Protein AF-A0A627Z1J8-F1 (afdb_monomer_lite)

Radius of gyration: 17.78 Å; chains: 1; bounding box: 37×29×52 Å

Organism: Salmonella enterica (NCBI:txid28901)

Secondary structure (DSSP, 8-state):
--HHHHHHHHHHHHHHHHHHHHHTT---HHHHHHHHHHHHHHHHHHS------------

InterPro domains:
  IPR003458 Bacteriophage T4, Gp38, tail fibre assembly [PF02413] (5-52)

Sequence (59 aa):
PDTANKLFEEVENVITPLARVVKLGIATDEERSRLEIWEICSVMVNGVDTPQTARKRRL

Structure (mmCIF, N/CA/C/O backbone):
data_AF-A0A627Z1J8-F1
#
_entry.id   AF-A0A627Z1J8-F1
#
loop_
_atom_site.group_PDB
_atom_site.id
_atom_site.type_symbol
_atom_site.label_atom_id
_atom_site.label_alt_id
_atom_site.label_comp_id
_atom_site.label_asym_id
_atom_site.label_entity_id
_atom_site.label_seq_id
_atom_site.pdbx_PDB_ins_code
_atom_site.Cartn_x
_atom_site.Cartn_y
_atom_site.Cartn_z
_atom_site.occupancy
_atom_site.B_iso_or_equiv
_atom_site.auth_seq_id
_atom_site.auth_comp_id
_atom_site.auth_asym_id
_atom_site.auth_atom_id
_atom_site.pdbx_PDB_model_num
ATOM 1 N N . PRO A 1 1 ? 27.075 3.299 -2.992 1.00 58.06 1 PRO A N 1
ATOM 2 C CA . PRO A 1 1 ? 26.055 2.451 -3.660 1.00 58.06 1 PRO A CA 1
ATOM 3 C C . PRO A 1 1 ? 24.858 2.218 -2.727 1.00 58.06 1 PRO A C 1
ATOM 5 O O . PRO A 1 1 ? 24.344 1.116 -2.598 1.00 58.06 1 PRO A O 1
ATOM 8 N N . ASP A 1 2 ? 24.399 3.299 -2.096 1.00 63.47 2 ASP A N 1
ATOM 9 C CA . ASP A 1 2 ? 23.536 3.256 -0.906 1.00 63.47 2 ASP A CA 1
ATOM 10 C C . ASP A 1 2 ? 22.204 3.980 -1.129 1.00 63.47 2 ASP A C 1
ATOM 12 O O . ASP A 1 2 ? 21.335 4.001 -0.266 1.00 63.47 2 ASP A O 1
ATOM 16 N N . THR A 1 3 ? 22.036 4.597 -2.296 1.00 73.00 3 THR A N 1
ATOM 17 C CA . THR A 1 3 ? 20.850 5.373 -2.661 1.00 73.00 3 THR A CA 1
ATOM 18 C C . THR A 1 3 ? 19.653 4.482 -2.962 1.00 73.00 3 THR A C 1
ATOM 20 O O . THR A 1 3 ? 18.554 4.809 -2.540 1.00 73.00 3 THR A O 1
ATOM 23 N N . ALA A 1 4 ? 19.851 3.336 -3.624 1.00 76.44 4 ALA A N 1
ATOM 24 C CA . ALA A 1 4 ? 18.755 2.414 -3.928 1.00 76.44 4 ALA A CA 1
ATOM 25 C C . ALA A 1 4 ? 18.115 1.853 -2.648 1.00 76.44 4 ALA A C 1
ATOM 27 O O . ALA A 1 4 ? 16.904 1.939 -2.486 1.00 76.44 4 ALA A O 1
ATOM 28 N N . ASN A 1 5 ? 18.928 1.369 -1.703 1.00 80.06 5 ASN A N 1
ATOM 29 C CA . ASN A 1 5 ? 18.427 0.826 -0.436 1.00 80.06 5 ASN A CA 1
ATOM 30 C C . ASN A 1 5 ? 17.674 1.879 0.388 1.00 80.06 5 ASN A C 1
ATOM 32 O O . ASN A 1 5 ? 16.639 1.564 0.962 1.00 80.06 5 ASN A O 1
ATOM 36 N N . LYS A 1 6 ? 18.147 3.133 0.391 1.00 85.00 6 LYS A N 1
ATOM 37 C CA . LYS A 1 6 ? 17.455 4.243 1.064 1.00 85.00 6 LYS A CA 1
ATOM 38 C C . LYS A 1 6 ? 16.093 4.557 0.444 1.00 85.00 6 LYS A C 1
ATOM 40 O O . LYS A 1 6 ? 15.147 4.808 1.176 1.00 85.00 6 LYS A O 1
ATOM 45 N N . LEU A 1 7 ? 15.982 4.516 -0.885 1.00 85.56 7 LEU A N 1
ATOM 46 C CA . LEU A 1 7 ? 14.703 4.731 -1.571 1.00 85.56 7 LEU A CA 1
ATOM 47 C C . LEU A 1 7 ? 13.708 3.605 -1.273 1.00 85.56 7 LEU A C 1
ATOM 49 O O . LEU A 1 7 ? 12.537 3.879 -1.034 1.00 85.56 7 LEU A O 1
ATOM 53 N N . PHE A 1 8 ? 14.170 2.351 -1.243 1.00 85.06 8 PHE A N 1
ATOM 54 C CA . PHE A 1 8 ? 13.325 1.228 -0.835 1.00 85.06 8 PHE A CA 1
ATOM 55 C C . PHE A 1 8 ? 12.845 1.378 0.611 1.00 85.06 8 PHE A C 1
ATOM 57 O O . PHE A 1 8 ? 11.658 1.223 0.871 1.00 85.06 8 PHE A O 1
ATOM 64 N N . GLU A 1 9 ? 13.736 1.737 1.535 1.00 90.38 9 GLU A N 1
ATOM 65 C CA . GLU A 1 9 ? 13.382 1.971 2.938 1.00 90.38 9 GLU A CA 1
ATOM 66 C C . GLU A 1 9 ? 12.343 3.094 3.095 1.00 90.38 9 GLU A C 1
ATOM 68 O O . GLU A 1 9 ? 11.369 2.946 3.831 1.00 90.38 9 GLU A O 1
ATOM 73 N N . GLU A 1 10 ? 12.508 4.204 2.375 1.00 88.75 10 GLU A N 1
ATOM 74 C CA . GLU A 1 10 ? 11.561 5.321 2.400 1.00 88.75 10 GLU A CA 1
ATOM 75 C C . GLU A 1 10 ? 10.179 4.917 1.870 1.00 88.75 10 GLU A C 1
ATOM 77 O O . GLU A 1 10 ? 9.160 5.249 2.479 1.00 88.75 10 GLU A O 1
ATOM 82 N N . VAL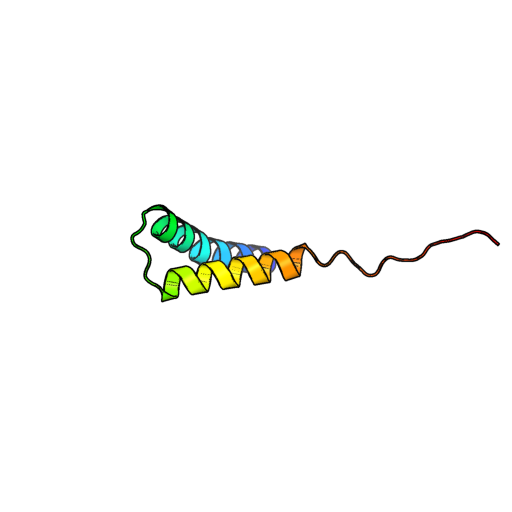 A 1 11 ? 10.134 4.144 0.781 1.00 90.81 11 VAL A N 1
ATOM 83 C CA . VAL A 1 11 ? 8.879 3.610 0.237 1.00 90.81 11 VAL A CA 1
ATOM 84 C C . VAL A 1 11 ? 8.218 2.653 1.233 1.00 90.81 11 VAL A C 1
ATOM 86 O O . VAL A 1 11 ? 7.032 2.808 1.522 1.00 90.81 11 VAL A O 1
ATOM 89 N N . GLU A 1 12 ? 8.964 1.716 1.819 1.00 91.38 12 GLU A N 1
ATOM 90 C CA . GLU A 1 12 ? 8.440 0.766 2.813 1.00 91.38 12 GLU A CA 1
ATOM 91 C C . GLU A 1 12 ? 7.864 1.471 4.048 1.00 91.38 12 GLU A C 1
ATOM 93 O O . GLU A 1 12 ? 6.792 1.098 4.543 1.00 91.38 12 GLU A O 1
ATOM 98 N N . ASN A 1 13 ? 8.520 2.545 4.497 1.00 93.69 13 ASN A N 1
ATOM 99 C CA . ASN A 1 13 ? 8.071 3.369 5.618 1.00 93.69 13 ASN A CA 1
ATOM 100 C C . ASN A 1 13 ? 6.744 4.095 5.343 1.00 93.69 13 ASN A C 1
ATOM 102 O O . ASN A 1 13 ? 6.023 4.415 6.288 1.00 93.69 13 ASN A O 1
ATOM 106 N N . VAL A 1 14 ? 6.393 4.336 4.076 1.00 92.50 14 VAL A N 1
ATOM 107 C CA . VAL A 1 14 ? 5.118 4.954 3.681 1.00 92.50 14 VAL A CA 1
ATOM 108 C C . VAL A 1 14 ? 4.042 3.900 3.402 1.00 92.50 14 VAL A C 1
ATOM 110 O O . VAL A 1 14 ? 2.897 4.062 3.824 1.00 92.50 14 VAL A O 1
ATOM 1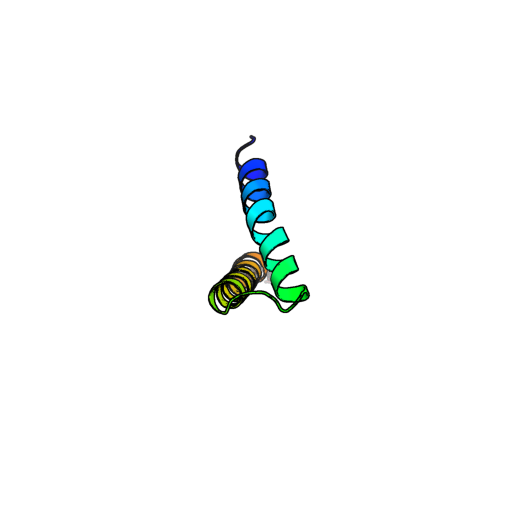13 N N . ILE A 1 15 ? 4.387 2.803 2.728 1.00 94.31 15 ILE A N 1
ATOM 114 C CA . ILE A 1 15 ? 3.414 1.801 2.268 1.00 94.31 15 ILE A CA 1
ATOM 115 C C . ILE A 1 15 ? 2.947 0.876 3.387 1.00 94.31 15 ILE A C 1
ATOM 117 O O . ILE A 1 15 ? 1.746 0.625 3.508 1.00 94.31 15 ILE A O 1
ATOM 121 N N . THR A 1 16 ? 3.853 0.429 4.257 1.00 95.56 16 THR A N 1
ATOM 122 C CA . THR A 1 16 ? 3.510 -0.450 5.384 1.00 95.56 16 THR A CA 1
ATOM 123 C C . THR A 1 16 ? 2.406 0.124 6.291 1.00 95.56 16 THR A C 1
ATOM 125 O O . THR A 1 16 ? 1.429 -0.587 6.567 1.00 95.56 16 THR A O 1
ATOM 128 N N . PRO A 1 17 ? 2.487 1.383 6.773 1.00 96.12 17 PRO A N 1
ATOM 129 C CA . PRO A 1 17 ? 1.422 1.945 7.601 1.00 96.12 17 PRO A CA 1
ATOM 130 C C . PRO A 1 17 ? 0.115 2.155 6.824 1.00 96.12 17 PRO A C 1
ATOM 132 O O . PRO A 1 17 ? -0.947 1.853 7.372 1.00 96.12 17 PRO A O 1
ATOM 135 N N . LEU A 1 18 ? 0.174 2.586 5.556 1.00 95.62 18 LEU A N 1
ATOM 136 C CA . LEU A 1 18 ? -1.013 2.761 4.705 1.00 95.62 18 LEU A CA 1
ATOM 137 C C . LEU A 1 18 ? -1.765 1.438 4.498 1.00 95.62 18 LEU A C 1
ATOM 139 O O . LEU A 1 18 ? -2.974 1.357 4.723 1.00 95.62 18 LEU A O 1
ATOM 143 N N . ALA A 1 19 ? -1.048 0.364 4.169 1.00 95.19 19 ALA A N 1
ATOM 144 C CA . ALA A 1 19 ? -1.632 -0.966 4.026 1.00 95.19 19 ALA A CA 1
ATOM 145 C C . ALA A 1 19 ? -2.285 -1.455 5.331 1.00 95.19 19 ALA A C 1
ATOM 147 O O . ALA A 1 19 ? -3.352 -2.078 5.311 1.00 95.19 19 ALA A O 1
ATOM 148 N N . ARG A 1 20 ? -1.687 -1.138 6.489 1.00 97.31 20 ARG A N 1
ATOM 149 C CA . ARG A 1 20 ? -2.255 -1.486 7.797 1.00 97.31 20 ARG A CA 1
ATOM 150 C C . ARG A 1 20 ? -3.577 -0.764 8.055 1.00 97.31 20 ARG A C 1
ATOM 152 O O . ARG A 1 20 ? -4.527 -1.422 8.478 1.00 97.31 20 ARG A O 1
ATOM 159 N N . VAL A 1 21 ? -3.660 0.546 7.828 1.00 97.19 21 VAL A N 1
ATOM 160 C CA . VAL A 1 21 ? -4.897 1.303 8.102 1.00 97.19 21 VAL A CA 1
ATOM 161 C C . VAL A 1 21 ? -6.032 0.914 7.153 1.00 97.19 21 VAL A C 1
ATOM 163 O O . VAL A 1 21 ? -7.187 0.852 7.580 1.00 97.19 21 VAL A O 1
ATOM 166 N N . VAL A 1 22 ? -5.711 0.544 5.906 1.00 95.56 22 VAL A N 1
ATOM 167 C CA . VAL A 1 22 ? -6.682 -0.025 4.956 1.00 95.56 22 VAL A CA 1
ATOM 168 C C . VAL A 1 22 ? -7.181 -1.383 5.447 1.00 95.56 22 VAL A C 1
ATOM 170 O O . VAL A 1 22 ? -8.389 -1.596 5.529 1.00 95.56 22 VAL A O 1
ATOM 173 N N . LYS A 1 23 ? -6.274 -2.276 5.864 1.00 95.81 23 LYS A N 1
ATOM 174 C CA . LYS A 1 23 ? -6.631 -3.591 6.421 1.00 95.81 23 LYS A CA 1
ATOM 175 C C . LYS A 1 23 ? -7.511 -3.491 7.671 1.00 95.81 23 LYS A C 1
ATOM 177 O O . LYS A 1 23 ? -8.366 -4.345 7.884 1.00 95.81 23 LYS A O 1
ATOM 182 N N . LEU A 1 24 ? -7.291 -2.475 8.502 1.00 97.44 24 LEU A N 1
ATOM 183 C CA . LEU A 1 24 ? -8.082 -2.220 9.709 1.00 97.44 24 LEU A CA 1
ATOM 184 C C . LEU A 1 24 ? -9.431 -1.539 9.421 1.00 97.44 24 LEU A C 1
ATOM 186 O O . LEU A 1 24 ? -10.220 -1.368 10.345 1.00 97.44 24 LEU A O 1
ATOM 190 N N . GLY A 1 25 ? -9.708 -1.151 8.171 1.00 96.62 25 GLY A N 1
ATOM 191 C CA . GLY A 1 25 ? -10.958 -0.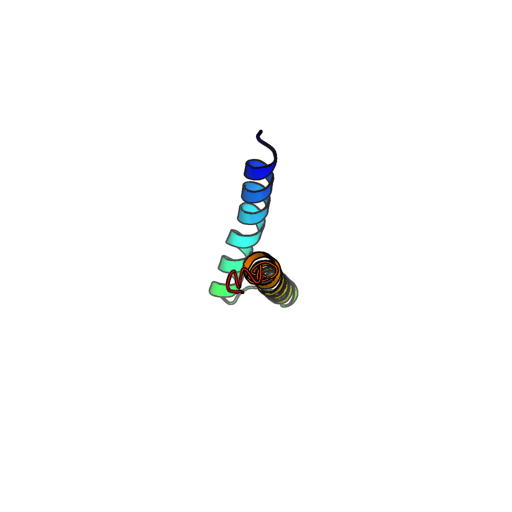490 7.789 1.00 96.62 25 GLY A CA 1
ATOM 192 C C . GLY A 1 25 ? -11.088 0.949 8.296 1.00 96.62 25 GLY A C 1
ATOM 193 O O . GLY A 1 25 ? -12.189 1.488 8.303 1.00 96.62 25 GLY A O 1
ATOM 194 N N . ILE A 1 26 ? -9.982 1.568 8.719 1.00 97.56 26 ILE A N 1
ATOM 195 C CA . ILE A 1 26 ? -9.959 2.927 9.291 1.00 97.56 26 ILE A CA 1
ATOM 196 C C . ILE A 1 26 ? -9.306 3.959 8.369 1.00 97.56 26 ILE A C 1
ATOM 198 O O . ILE A 1 26 ? -9.260 5.135 8.714 1.00 97.56 26 ILE A O 1
ATOM 202 N N . ALA A 1 27 ? -8.795 3.530 7.214 1.00 97.44 27 ALA A N 1
ATOM 203 C CA . ALA A 1 27 ? -8.236 4.431 6.218 1.00 97.44 27 ALA A CA 1
ATOM 204 C C . ALA A 1 27 ? -9.281 5.439 5.718 1.00 97.44 27 ALA A C 1
ATOM 206 O O . ALA A 1 27 ? -10.447 5.096 5.483 1.00 97.44 27 ALA A O 1
ATOM 207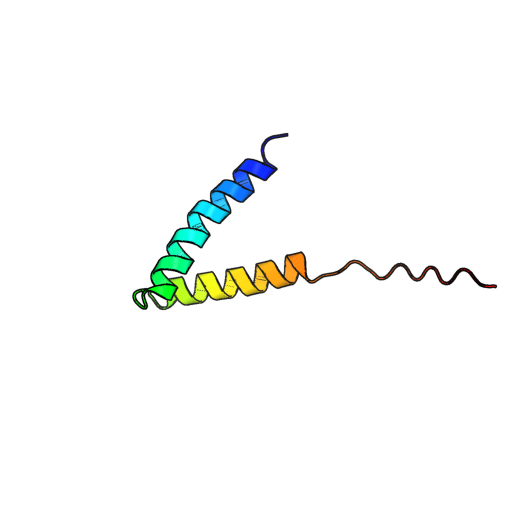 N N . THR A 1 28 ? -8.829 6.665 5.497 1.00 97.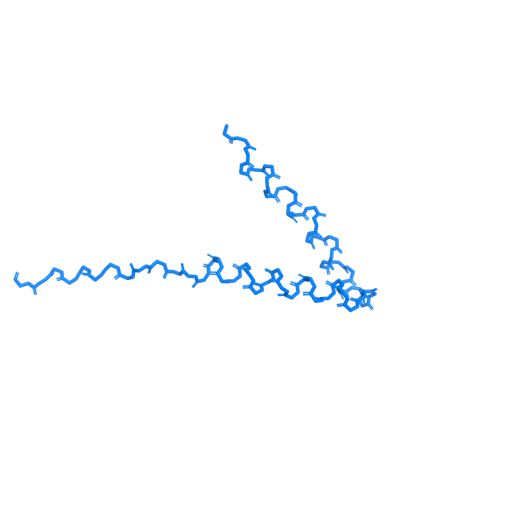69 28 THR A N 1
ATOM 208 C CA . THR A 1 28 ? -9.552 7.690 4.741 1.00 97.69 28 THR A CA 1
ATOM 209 C C . THR A 1 28 ? -9.637 7.324 3.255 1.00 97.69 28 THR A C 1
ATOM 211 O O . THR A 1 28 ? -8.905 6.460 2.763 1.00 97.69 28 THR A O 1
ATOM 214 N N . ASP A 1 29 ? -10.524 7.989 2.511 1.00 97.38 29 ASP A N 1
ATOM 215 C CA . ASP A 1 29 ? -10.618 7.815 1.054 1.00 97.38 29 ASP A CA 1
ATOM 216 C C . ASP A 1 29 ? -9.310 8.167 0.338 1.00 97.38 29 ASP A C 1
ATOM 218 O O . ASP A 1 29 ? -8.913 7.486 -0.606 1.00 97.38 29 ASP A O 1
ATOM 222 N N . GLU A 1 30 ? -8.603 9.184 0.828 1.00 95.56 30 GLU A N 1
ATOM 223 C CA . GLU A 1 30 ? -7.313 9.591 0.280 1.00 95.56 30 GLU A CA 1
ATOM 224 C C . GLU A 1 30 ? -6.243 8.512 0.490 1.00 95.56 30 GLU A C 1
ATOM 226 O O . GLU A 1 30 ? -5.525 8.161 -0.444 1.00 95.56 30 GLU A O 1
ATOM 231 N N . GLU A 1 31 ? -6.150 7.933 1.689 1.00 95.75 31 GLU A N 1
ATOM 232 C CA . GLU A 1 31 ? -5.194 6.856 1.981 1.00 95.75 31 GLU A CA 1
ATOM 233 C C . GLU A 1 31 ? -5.481 5.597 1.158 1.00 95.75 31 GLU A C 1
ATOM 235 O O . GLU A 1 31 ? -4.546 4.962 0.663 1.00 95.75 31 GLU A O 1
ATOM 240 N N . ARG A 1 32 ? -6.764 5.267 0.955 1.00 95.81 32 ARG A N 1
ATOM 241 C CA . ARG A 1 32 ? -7.181 4.189 0.047 1.00 95.81 32 ARG A CA 1
ATOM 242 C C . ARG A 1 32 ? -6.731 4.465 -1.386 1.00 95.81 32 ARG A C 1
ATOM 244 O O . ARG A 1 32 ? -6.076 3.616 -1.986 1.00 95.81 32 ARG A O 1
ATOM 251 N N . SER A 1 33 ? -7.034 5.656 -1.904 1.00 94.88 33 SER A N 1
ATOM 252 C CA . SER A 1 33 ? -6.683 6.053 -3.272 1.00 94.88 33 SER A CA 1
ATOM 253 C C . SER A 1 33 ? -5.167 6.061 -3.493 1.00 94.88 33 SER A C 1
ATOM 255 O O . SER A 1 33 ? -4.680 5.575 -4.511 1.00 94.88 33 SER A O 1
ATOM 257 N N . ARG A 1 34 ? -4.390 6.535 -2.513 1.00 93.81 34 ARG A N 1
ATOM 258 C CA . ARG A 1 34 ? -2.921 6.516 -2.572 1.00 93.81 34 ARG A CA 1
ATOM 259 C C . ARG A 1 34 ? -2.357 5.099 -2.644 1.00 93.81 34 ARG A C 1
ATOM 261 O O . ARG A 1 34 ? -1.417 4.873 -3.404 1.00 93.81 34 ARG A O 1
ATOM 268 N N . LEU A 1 35 ? -2.912 4.159 -1.875 1.00 94.75 35 LEU A N 1
ATOM 269 C CA . LEU A 1 35 ? -2.468 2.764 -1.902 1.00 94.75 35 LEU A CA 1
ATOM 270 C C . LEU A 1 35 ? -2.844 2.072 -3.223 1.00 94.75 35 LEU A C 1
ATOM 272 O O . LEU A 1 35 ? -2.041 1.316 -3.762 1.00 94.75 35 LEU A O 1
ATOM 276 N N . GLU A 1 36 ? -4.017 2.380 -3.780 1.00 93.50 36 GLU A N 1
ATOM 277 C CA . GLU A 1 36 ? -4.439 1.902 -5.103 1.00 93.50 36 GLU A CA 1
ATOM 278 C C . GLU A 1 36 ? -3.511 2.412 -6.216 1.00 93.50 36 GLU A C 1
ATOM 280 O O . GLU A 1 36 ? -3.030 1.627 -7.033 1.00 93.50 36 GLU A O 1
ATOM 285 N N . ILE A 1 37 ? -3.188 3.711 -6.214 1.00 92.12 37 ILE A N 1
ATOM 286 C CA . ILE A 1 37 ? -2.239 4.303 -7.167 1.00 92.12 37 ILE A CA 1
ATOM 287 C C . ILE A 1 37 ? -0.858 3.652 -7.034 1.00 92.12 37 ILE A C 1
ATOM 289 O O . ILE A 1 37 ? -0.219 3.366 -8.047 1.00 92.12 37 ILE A O 1
ATOM 293 N N . TRP A 1 38 ? -0.391 3.406 -5.806 1.00 91.38 38 TRP A N 1
ATOM 294 C CA . TRP A 1 38 ? 0.887 2.735 -5.584 1.00 91.38 38 TRP A CA 1
ATOM 295 C C . TRP A 1 38 ? 0.908 1.325 -6.181 1.00 91.38 38 TRP A C 1
ATOM 297 O O . TRP A 1 38 ? 1.871 0.992 -6.868 1.00 91.38 38 TRP A O 1
ATOM 307 N N . GLU A 1 39 ? -0.148 0.532 -5.988 1.00 89.81 39 GLU A N 1
ATOM 308 C CA . GLU A 1 39 ? -0.245 -0.819 -6.554 1.00 89.81 39 GLU A CA 1
ATOM 309 C C . GLU A 1 39 ? -0.264 -0.779 -8.089 1.00 89.81 39 GLU A C 1
ATOM 311 O O . GLU A 1 39 ? 0.504 -1.490 -8.733 1.00 89.81 39 GLU A O 1
ATOM 316 N N . ILE A 1 40 ? -1.063 0.114 -8.689 1.00 89.19 40 ILE A N 1
ATOM 317 C CA . ILE A 1 40 ? -1.115 0.296 -10.149 1.00 89.19 40 ILE A CA 1
ATOM 318 C C . ILE A 1 40 ? 0.274 0.648 -10.693 1.00 89.19 40 ILE A C 1
ATOM 320 O O . ILE A 1 40 ? 0.754 0.012 -11.632 1.00 89.19 40 ILE A O 1
ATOM 324 N N . CYS A 1 41 ? 0.945 1.631 -10.092 1.00 86.12 41 CYS A N 1
ATOM 325 C CA . CYS A 1 41 ? 2.283 2.044 -10.504 1.00 86.12 41 CYS A CA 1
ATOM 326 C C . CYS A 1 41 ? 3.322 0.936 -10.282 1.00 86.12 41 CYS A C 1
ATOM 328 O O . CYS A 1 41 ? 4.162 0.716 -11.151 1.00 86.12 41 CYS A O 1
ATOM 330 N N . SER A 1 42 ? 3.257 0.214 -9.161 1.00 84.88 42 SER A N 1
ATOM 331 C CA . SER A 1 42 ? 4.150 -0.906 -8.847 1.00 84.88 42 SER A CA 1
ATOM 332 C C . SER A 1 42 ? 4.004 -2.027 -9.873 1.00 84.88 42 SER A C 1
ATOM 334 O O . SER A 1 42 ? 4.998 -2.502 -10.421 1.00 84.88 42 SER A O 1
ATOM 336 N N . VAL A 1 43 ? 2.770 -2.395 -10.221 1.00 82.19 43 VAL A N 1
ATOM 337 C CA . VAL A 1 43 ? 2.485 -3.389 -11.260 1.00 82.19 43 VAL A CA 1
ATOM 338 C C . VAL A 1 43 ? 2.916 -2.894 -12.638 1.00 82.19 43 VAL A C 1
ATOM 340 O O . VAL A 1 43 ? 3.489 -3.668 -13.392 1.00 82.19 43 VAL A O 1
ATOM 343 N N . MET A 1 44 ? 2.709 -1.625 -12.992 1.00 79.06 44 MET A N 1
ATOM 344 C CA . MET A 1 44 ? 3.182 -1.089 -14.277 1.00 79.06 44 MET A CA 1
ATOM 345 C C . MET A 1 44 ? 4.712 -1.065 -14.376 1.00 79.06 44 MET A C 1
ATOM 347 O O . MET A 1 44 ? 5.260 -1.295 -15.449 1.00 79.06 44 MET A O 1
ATOM 351 N N . VAL A 1 45 ? 5.412 -0.810 -13.271 1.00 74.19 45 VAL A N 1
ATOM 352 C CA . VAL A 1 45 ? 6.881 -0.818 -13.225 1.00 74.19 45 VAL A CA 1
ATOM 353 C C . VAL A 1 45 ? 7.436 -2.247 -13.242 1.00 74.19 45 VAL A C 1
ATOM 355 O O . VAL A 1 45 ? 8.430 -2.499 -13.917 1.00 74.19 45 VAL A O 1
ATOM 358 N N . ASN A 1 46 ? 6.787 -3.187 -12.550 1.00 71.06 46 ASN A N 1
ATOM 359 C CA . ASN A 1 46 ? 7.245 -4.577 -12.423 1.00 71.06 46 ASN A CA 1
ATOM 360 C C . ASN A 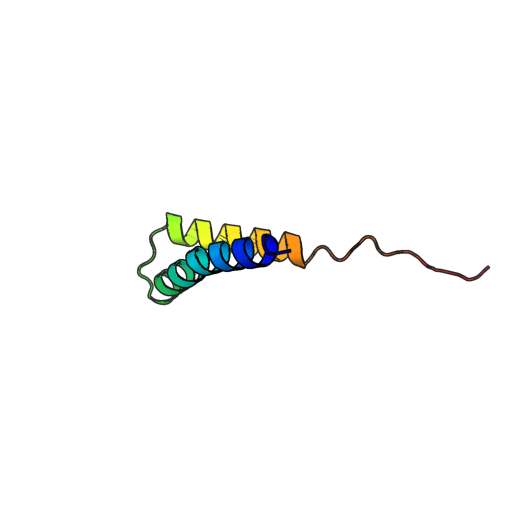1 46 ? 6.699 -5.520 -13.514 1.00 71.06 46 ASN A C 1
ATOM 362 O O . ASN A 1 46 ? 7.264 -6.583 -13.744 1.00 71.06 46 ASN A O 1
ATOM 366 N N . GLY A 1 47 ? 5.595 -5.151 -14.166 1.00 63.03 47 GLY A N 1
ATOM 367 C CA . GLY A 1 47 ? 4.856 -5.944 -15.153 1.00 63.03 47 GLY A CA 1
ATOM 368 C C . GLY A 1 47 ? 5.093 -5.534 -16.608 1.00 63.03 47 GLY A C 1
ATOM 369 O O . GLY A 1 47 ? 4.564 -6.175 -17.516 1.00 63.03 47 GLY A O 1
ATOM 370 N N . VAL A 1 48 ? 5.908 -4.505 -16.864 1.00 50.72 48 VAL A N 1
ATOM 371 C CA . VAL A 1 48 ? 6.509 -4.301 -18.188 1.00 50.72 48 VAL A CA 1
ATOM 372 C C . VAL A 1 48 ? 7.750 -5.184 -18.270 1.00 50.72 48 VAL A C 1
ATOM 374 O O . VAL A 1 48 ? 8.889 -4.749 -18.103 1.00 50.72 48 VAL A O 1
ATOM 377 N N . ASP A 1 49 ? 7.510 -6.460 -18.563 1.00 50.09 49 ASP A N 1
ATOM 378 C CA . ASP A 1 49 ? 8.499 -7.278 -19.243 1.00 50.09 49 ASP A CA 1
ATOM 379 C C . ASP A 1 49 ? 8.854 -6.594 -20.573 1.00 50.09 49 ASP A C 1
ATOM 381 O O . ASP A 1 49 ? 8.053 -6.504 -21.501 1.00 50.09 49 ASP A O 1
ATOM 385 N N . THR A 1 50 ? 10.059 -6.025 -20.572 1.00 45.59 50 THR A N 1
ATOM 386 C CA . THR A 1 50 ? 11.067 -5.927 -21.637 1.00 45.59 50 THR A CA 1
ATOM 387 C C . THR A 1 50 ? 10.607 -6.140 -23.093 1.00 45.59 50 THR A C 1
ATOM 389 O O . THR A 1 50 ? 9.937 -7.126 -23.399 1.00 45.59 50 THR A O 1
ATOM 392 N N . PRO A 1 51 ? 11.047 -5.303 -24.064 1.00 47.38 51 PRO A N 1
ATOM 393 C CA . PRO A 1 51 ? 10.832 -5.605 -25.474 1.00 47.38 51 PRO A CA 1
ATOM 394 C C . PRO A 1 51 ? 11.378 -7.002 -25.763 1.00 47.38 51 PRO A C 1
ATOM 396 O O . PRO A 1 51 ? 12.584 -7.249 -25.689 1.00 47.38 51 PRO A O 1
ATOM 399 N N . GLN A 1 52 ? 10.449 -7.906 -26.070 1.00 50.66 52 GLN A N 1
ATOM 400 C CA . GLN A 1 52 ? 10.678 -9.242 -26.581 1.00 50.66 52 GLN A CA 1
ATOM 401 C C . GLN A 1 52 ? 11.762 -9.152 -27.656 1.00 50.66 52 GLN A C 1
ATOM 403 O O . GLN A 1 52 ? 11.506 -8.774 -28.799 1.00 50.66 52 GLN A O 1
ATOM 408 N N . THR A 1 53 ? 13.004 -9.464 -27.282 1.00 41.62 53 THR A N 1
ATOM 409 C CA . THR A 1 53 ? 14.081 -9.603 -28.251 1.00 41.62 53 THR A CA 1
ATOM 410 C C . THR A 1 53 ? 13.719 -10.826 -29.067 1.00 41.62 53 THR A C 1
ATOM 412 O O . THR A 1 53 ? 13.934 -11.964 -28.651 1.00 41.62 53 THR A O 1
ATOM 415 N N . ALA A 1 54 ? 13.114 -10.580 -30.225 1.00 52.62 54 ALA A N 1
ATOM 416 C CA . ALA A 1 54 ? 12.855 -11.556 -31.257 1.00 52.62 54 ALA A CA 1
ATOM 417 C C . ALA A 1 54 ? 14.194 -12.120 -31.752 1.00 52.62 54 ALA A C 1
ATOM 419 O O . ALA A 1 54 ? 14.698 -11.763 -32.811 1.00 52.62 54 ALA A O 1
ATOM 420 N N . ARG A 1 55 ? 14.796 -13.039 -30.994 1.00 52.16 55 ARG A N 1
ATOM 421 C CA . ARG A 1 55 ? 15.898 -13.866 -31.475 1.00 52.16 55 ARG A CA 1
ATOM 422 C C . ARG A 1 55 ? 15.315 -15.108 -32.139 1.00 52.16 55 ARG A C 1
ATOM 424 O O . ARG A 1 55 ? 15.557 -16.230 -31.710 1.00 52.16 55 ARG A O 1
ATOM 431 N N . LYS A 1 56 ? 14.593 -14.915 -33.247 1.00 48.12 56 LYS A N 1
ATOM 432 C CA . LYS A 1 56 ? 14.483 -15.964 -34.267 1.00 48.12 56 LYS A CA 1
ATOM 433 C C . LYS A 1 56 ? 15.769 -15.941 -35.092 1.00 48.12 56 LYS A C 1
ATOM 435 O O . LYS A 1 56 ? 15.820 -15.399 -36.187 1.00 48.12 56 LYS A O 1
ATOM 440 N N . ARG A 1 57 ? 16.835 -16.535 -34.546 1.00 57.12 57 ARG A N 1
ATOM 441 C CA . ARG A 1 57 ? 17.901 -17.083 -35.391 1.00 57.12 57 ARG A CA 1
ATOM 442 C C . ARG A 1 57 ? 17.346 -18.353 -36.025 1.00 57.12 57 ARG A C 1
ATOM 444 O O . ARG A 1 57 ? 17.300 -19.376 -35.352 1.00 57.12 57 ARG A O 1
ATOM 451 N N . ARG A 1 58 ? 16.888 -18.250 -37.271 1.00 51.00 58 ARG A N 1
ATOM 452 C CA . ARG A 1 58 ? 16.805 -19.334 -38.262 1.00 51.00 58 ARG A CA 1
ATOM 453 C C . ARG A 1 58 ? 16.435 -18.717 -39.613 1.00 51.00 58 ARG A C 1
ATOM 455 O O . ARG A 1 58 ? 15.257 -18.591 -39.928 1.00 51.00 58 ARG A O 1
ATOM 462 N N . LEU A 1 59 ? 17.463 -18.313 -40.351 1.00 48.62 59 LEU A N 1
ATOM 463 C CA . LEU A 1 59 ? 17.618 -18.546 -41.785 1.00 48.62 59 LEU A CA 1
ATOM 464 C C . LEU A 1 59 ? 19.062 -19.014 -41.976 1.00 48.62 59 LEU A C 1
ATOM 466 O O . LEU A 1 59 ? 19.934 -18.426 -41.292 1.00 48.62 59 LEU A O 1
#

pLDDT: mean 80.74, std 18.14, range [41.62, 97.69]

Foldseek 3Di:
DCVVVVVVVVVCVLQVVLVVCVVVVNDDPVSVVVNVVVVVVVCVVVVPDDDPPPPPPDD